Protein AF-A0A7X7VTG3-F1 (afdb_monomer_lite)

Sequence (120 aa):
MSLSLVGSWNKFGYDKLTDPDTGQVRLDDEYIIANATLEYTPTAVFKVTLGSGFSSYELAGSSATLNYYGNLRYEFRPEWFAFVGIKSAQTQTEASTWNNPTGEFQRNLHTAYAKLSVTF

pLDDT: mean 86.49, std 12.07, range [53.97, 97.44]

Structure (mmCIF, N/CA/C/O backbone):
data_AF-A0A7X7VTG3-F1
#
_entry.id   AF-A0A7X7VTG3-F1
#
loop_
_atom_site.group_PDB
_atom_site.id
_atom_site.type_symbol
_atom_site.label_atom_id
_atom_site.label_alt_id
_atom_site.label_comp_id
_atom_site.label_asym_id
_atom_site.label_entity_id
_atom_site.label_seq_id
_atom_site.pdbx_PDB_ins_code
_atom_site.Cartn_x
_atom_site.Cartn_y
_atom_site.Cartn_z
_atom_site.occupancy
_atom_site.B_iso_or_equiv
_atom_site.auth_seq_id
_atom_site.auth_comp_id
_atom_site.auth_asym_id
_atom_site.auth_atom_id
_atom_site.pdbx_PDB_model_num
ATOM 1 N N . MET A 1 1 ? 1.306 -1.237 22.586 1.00 86.88 1 MET A N 1
ATOM 2 C CA . MET A 1 1 ? 1.472 -0.385 21.393 1.00 86.88 1 MET A CA 1
ATOM 3 C C . MET A 1 1 ? 2.617 -0.935 20.563 1.00 86.88 1 MET A C 1
ATOM 5 O O . MET A 1 1 ? 3.644 -1.267 21.143 1.00 86.88 1 MET A O 1
ATOM 9 N N . SER A 1 2 ? 2.439 -1.059 19.249 1.00 95.69 2 SER A N 1
ATOM 10 C CA . SER A 1 2 ? 3.502 -1.454 18.319 1.00 95.69 2 SER A CA 1
ATOM 11 C C . SER A 1 2 ? 3.496 -0.586 17.062 1.00 95.69 2 SER A C 1
ATOM 13 O O . SER A 1 2 ? 2.447 -0.121 16.613 1.00 95.69 2 SER A O 1
ATOM 15 N N . LEU A 1 3 ? 4.688 -0.363 16.514 1.00 95.94 3 LEU A N 1
ATOM 16 C CA . LEU A 1 3 ? 4.938 0.331 15.257 1.00 95.94 3 LEU A CA 1
ATOM 17 C C . LEU A 1 3 ? 5.911 -0.529 14.448 1.00 95.94 3 LEU A C 1
ATOM 19 O O . LEU A 1 3 ? 6.920 -0.973 14.993 1.00 95.94 3 LEU A O 1
ATOM 23 N N . SER A 1 4 ? 5.612 -0.764 13.177 1.00 96.44 4 SER A N 1
ATOM 24 C CA . SER A 1 4 ? 6.469 -1.507 12.258 1.00 96.44 4 SER A CA 1
ATOM 25 C C . SER A 1 4 ? 6.563 -0.764 10.934 1.00 96.44 4 SER A C 1
ATOM 27 O O . SER A 1 4 ? 5.542 -0.379 10.370 1.00 96.44 4 SER A O 1
ATOM 29 N N . LEU A 1 5 ? 7.783 -0.556 10.447 1.00 95.19 5 LEU A N 1
ATOM 30 C CA . LEU A 1 5 ? 8.061 -0.012 9.124 1.00 95.19 5 LEU A CA 1
ATOM 31 C C . LEU A 1 5 ? 8.889 -1.047 8.371 1.00 95.19 5 LEU A C 1
ATOM 33 O O . LEU A 1 5 ? 9.985 -1.398 8.802 1.00 95.19 5 LEU A O 1
ATOM 37 N N . VAL A 1 6 ? 8.366 -1.519 7.246 1.00 95.50 6 VAL A N 1
ATOM 38 C CA . VAL A 1 6 ? 9.049 -2.469 6.371 1.00 95.50 6 VAL A CA 1
ATOM 39 C C . VAL A 1 6 ? 9.187 -1.838 4.998 1.00 95.50 6 VAL A C 1
ATOM 41 O O . VAL A 1 6 ? 8.208 -1.369 4.421 1.00 95.50 6 VAL A O 1
ATOM 44 N N . GLY A 1 7 ? 10.411 -1.823 4.484 1.00 94.12 7 GLY A N 1
ATOM 45 C CA . GLY A 1 7 ? 10.732 -1.363 3.141 1.00 94.12 7 GLY A CA 1
ATOM 46 C C . GLY A 1 7 ? 11.435 -2.459 2.352 1.00 94.12 7 GLY A C 1
ATOM 47 O O . GLY A 1 7 ? 12.150 -3.280 2.920 1.00 94.12 7 GLY A O 1
ATOM 48 N N . SER A 1 8 ? 11.241 -2.466 1.039 1.00 94.38 8 SER A N 1
ATOM 49 C CA . SER A 1 8 ? 12.010 -3.295 0.112 1.00 94.38 8 SER A CA 1
ATOM 50 C C . SER A 1 8 ? 12.315 -2.504 -1.150 1.00 94.38 8 SER A C 1
ATOM 52 O O . SER A 1 8 ? 11.500 -1.693 -1.589 1.00 94.38 8 SER A O 1
ATOM 54 N N . TRP A 1 9 ? 13.484 -2.749 -1.726 1.00 92.50 9 TRP A N 1
ATOM 55 C CA . TRP A 1 9 ? 13.896 -2.199 -3.007 1.00 92.50 9 TRP A CA 1
ATOM 56 C C . TRP A 1 9 ? 14.594 -3.303 -3.784 1.00 92.50 9 TRP A C 1
ATOM 58 O O . TRP A 1 9 ? 15.572 -3.873 -3.304 1.00 92.50 9 TRP A O 1
ATOM 68 N N . ASN A 1 10 ? 14.098 -3.592 -4.980 1.00 89.94 10 ASN A N 1
ATOM 69 C CA . ASN A 1 10 ? 14.667 -4.584 -5.877 1.00 89.94 10 ASN A CA 1
ATOM 70 C C . ASN A 1 10 ? 14.938 -3.926 -7.225 1.00 89.94 10 ASN A C 1
ATOM 72 O O . ASN A 1 10 ? 14.079 -3.223 -7.757 1.00 89.94 10 ASN A O 1
ATOM 76 N N . LYS A 1 11 ? 16.128 -4.170 -7.767 1.00 88.31 11 LYS A N 1
ATOM 77 C CA . LYS A 1 11 ? 16.521 -3.781 -9.120 1.00 88.31 11 LYS A CA 1
ATOM 78 C C . LYS A 1 11 ? 16.558 -5.041 -9.979 1.00 88.31 11 LYS A C 1
ATOM 80 O O . LYS A 1 11 ? 17.159 -6.035 -9.580 1.00 88.31 11 LYS A O 1
ATOM 85 N N . PHE A 1 12 ? 15.932 -4.975 -11.140 1.00 85.50 12 PHE A N 1
ATOM 86 C CA . PHE A 1 12 ? 15.888 -6.025 -12.146 1.00 85.50 12 PHE A CA 1
ATOM 87 C C . PHE A 1 12 ? 16.506 -5.488 -13.431 1.00 85.50 12 PHE A C 1
ATOM 89 O O . PHE A 1 12 ? 16.370 -4.307 -13.727 1.00 85.50 12 PHE A O 1
ATOM 96 N N . GLY A 1 13 ? 17.204 -6.335 -14.174 1.00 78.31 13 GLY A N 1
ATOM 97 C CA . GLY A 1 13 ? 17.851 -5.968 -15.428 1.00 78.31 13 GLY A CA 1
ATOM 98 C C . GLY A 1 13 ? 18.785 -7.077 -15.894 1.00 78.31 13 GLY A C 1
ATOM 99 O O . GLY A 1 13 ? 19.051 -8.022 -15.147 1.00 78.31 13 GLY A O 1
ATOM 100 N N . TYR A 1 14 ? 19.274 -6.955 -17.122 1.00 70.62 14 TYR A N 1
ATOM 101 C CA . TYR A 1 14 ? 20.228 -7.890 -17.711 1.00 70.62 14 TYR A CA 1
ATOM 102 C C . TYR A 1 14 ? 21.631 -7.289 -17.750 1.00 70.62 14 TYR A C 1
ATOM 104 O O . TYR A 1 14 ? 21.804 -6.070 -17.841 1.00 70.62 14 TYR A O 1
ATOM 112 N N . ASP A 1 15 ? 22.639 -8.158 -17.716 1.00 66.12 15 ASP A N 1
ATOM 113 C CA . ASP A 1 15 ? 24.012 -7.744 -17.972 1.00 66.12 15 ASP A CA 1
ATOM 114 C C . ASP A 1 15 ? 24.131 -7.190 -19.395 1.00 66.12 15 ASP A C 1
ATOM 116 O O . ASP A 1 15 ? 23.590 -7.737 -20.360 1.00 66.12 15 ASP A O 1
ATOM 120 N N . LYS A 1 16 ? 24.860 -6.082 -19.533 1.00 63.69 16 LYS A N 1
ATOM 121 C CA . LYS A 1 16 ? 25.113 -5.462 -20.834 1.00 63.69 16 LYS A CA 1
ATOM 122 C C . LYS A 1 16 ? 26.038 -6.369 -21.642 1.00 63.69 16 LYS A C 1
ATOM 124 O O . LYS A 1 16 ? 27.229 -6.453 -21.347 1.00 63.69 16 LYS A O 1
ATOM 129 N N . LEU A 1 17 ? 25.513 -7.013 -22.679 1.00 59.28 17 LEU A N 1
ATOM 130 C CA . LEU A 1 17 ? 26.326 -7.759 -23.634 1.00 59.28 17 LEU A CA 1
ATOM 131 C C . LEU A 1 17 ? 26.863 -6.796 -24.700 1.00 59.28 17 LEU A C 1
ATOM 133 O O . LEU A 1 17 ? 26.115 -6.074 -25.354 1.00 59.28 17 LEU A O 1
ATOM 137 N N . THR A 1 18 ? 28.186 -6.752 -24.842 1.00 59.50 18 THR A N 1
ATOM 138 C CA . THR A 1 18 ? 28.848 -5.998 -25.913 1.00 59.50 18 THR A CA 1
ATOM 139 C C . THR A 1 18 ? 29.137 -6.972 -27.047 1.00 59.50 18 THR A C 1
ATOM 141 O O . THR A 1 18 ? 29.962 -7.864 -26.870 1.00 59.50 18 THR A O 1
ATOM 144 N N . ASP A 1 19 ? 28.453 -6.822 -28.181 1.00 60.94 19 ASP A N 1
ATOM 145 C CA . ASP A 1 19 ? 28.770 -7.563 -29.404 1.00 60.94 19 ASP A CA 1
ATOM 146 C C . ASP A 1 19 ? 29.898 -6.826 -30.161 1.00 60.94 19 ASP A C 1
ATOM 148 O O . ASP A 1 19 ? 29.727 -5.643 -30.491 1.00 60.94 19 ASP A O 1
ATOM 152 N N . PRO A 1 20 ? 31.066 -7.459 -30.381 1.00 58.62 20 PRO A N 1
ATOM 153 C CA . PRO A 1 20 ? 32.199 -6.836 -31.058 1.00 58.62 20 PRO A CA 1
ATOM 154 C C . PRO A 1 20 ? 32.009 -6.639 -32.575 1.00 58.62 20 PRO A C 1
ATOM 156 O O . PRO A 1 20 ? 32.739 -5.822 -33.134 1.00 58.62 20 PRO A O 1
ATOM 159 N N . ASP A 1 21 ? 31.044 -7.302 -33.228 1.00 64.69 21 ASP A N 1
ATOM 160 C CA . ASP A 1 21 ? 30.881 -7.259 -34.694 1.00 64.69 21 ASP A CA 1
ATOM 161 C C . ASP A 1 21 ? 29.730 -6.350 -35.173 1.00 64.69 21 ASP A C 1
ATOM 163 O O . ASP A 1 21 ? 29.788 -5.808 -36.279 1.00 64.69 21 ASP A O 1
ATOM 167 N N . THR A 1 22 ? 28.694 -6.126 -34.355 1.00 66.56 22 THR A N 1
ATOM 168 C CA . THR A 1 22 ? 27.493 -5.352 -34.753 1.00 66.56 22 THR A CA 1
ATOM 169 C C . THR A 1 22 ? 27.295 -4.033 -34.003 1.00 66.56 22 THR A C 1
ATOM 171 O O . THR A 1 22 ? 26.371 -3.280 -34.314 1.00 66.56 22 THR A O 1
ATOM 174 N N . GLY A 1 23 ? 28.148 -3.729 -33.020 1.00 57.81 23 GLY A N 1
ATOM 175 C CA . GLY A 1 23 ? 27.902 -2.657 -32.056 1.00 57.81 23 GLY A CA 1
ATOM 176 C C . GLY A 1 23 ? 26.967 -3.109 -30.929 1.00 57.81 23 GLY A C 1
ATOM 177 O O . GLY A 1 23 ? 26.198 -4.058 -31.071 1.00 57.81 23 GLY A O 1
ATOM 178 N N . GLN A 1 24 ? 27.081 -2.444 -29.775 1.00 53.97 24 GLN A N 1
ATOM 179 C CA . GLN A 1 24 ? 26.400 -2.786 -28.520 1.00 53.97 24 GLN A CA 1
ATOM 180 C C . GLN A 1 24 ? 24.900 -3.075 -28.709 1.00 53.97 24 GLN A C 1
ATOM 182 O O . GLN A 1 24 ? 24.124 -2.158 -28.978 1.00 53.97 24 GLN A O 1
ATOM 187 N N . VAL A 1 25 ? 24.471 -4.319 -28.474 1.00 55.12 25 VAL A N 1
ATOM 188 C CA . VAL A 1 25 ? 23.047 -4.651 -28.335 1.00 55.12 25 VAL A CA 1
ATOM 189 C C . VAL A 1 25 ? 22.680 -4.505 -26.862 1.00 55.12 25 VAL A C 1
ATOM 191 O O . VAL A 1 25 ? 22.879 -5.401 -26.043 1.00 55.12 25 VAL A O 1
ATOM 194 N N . ARG A 1 26 ? 22.165 -3.329 -26.504 1.00 55.28 26 ARG A N 1
ATOM 195 C CA . ARG A 1 26 ? 21.598 -3.083 -25.178 1.00 55.28 26 ARG A CA 1
ATOM 196 C C . ARG A 1 26 ? 20.228 -3.762 -25.114 1.00 55.28 26 ARG A C 1
ATOM 198 O O . ARG A 1 26 ? 19.269 -3.254 -25.682 1.00 55.28 26 ARG A O 1
ATOM 205 N N . LEU A 1 27 ? 20.148 -4.906 -24.435 1.00 56.56 27 LEU A N 1
ATOM 206 C CA . LEU A 1 27 ? 18.878 -5.485 -23.987 1.00 56.56 27 LEU A CA 1
ATOM 207 C C . LEU A 1 27 ? 18.373 -4.610 -22.828 1.00 56.56 27 LEU A C 1
ATOM 209 O O . LEU A 1 27 ? 18.626 -4.900 -21.661 1.00 56.56 27 LEU A O 1
ATOM 213 N N . ASP A 1 28 ? 17.819 -3.445 -23.162 1.00 60.00 28 ASP A N 1
ATOM 214 C CA . ASP A 1 28 ? 17.287 -2.498 -22.184 1.00 60.00 28 ASP A CA 1
ATOM 215 C C . ASP A 1 28 ? 15.955 -3.040 -21.669 1.00 60.00 28 ASP A C 1
ATOM 217 O O . ASP A 1 28 ? 15.096 -3.374 -22.474 1.00 60.00 28 ASP A O 1
ATOM 221 N N . ASP A 1 29 ? 15.867 -3.200 -20.350 1.00 67.06 29 ASP A N 1
ATOM 222 C CA . ASP A 1 29 ? 14.658 -3.057 -19.527 1.00 67.06 29 ASP A CA 1
ATOM 223 C C . ASP A 1 29 ? 15.099 -3.199 -18.059 1.00 67.06 29 ASP A C 1
ATOM 225 O O . ASP A 1 29 ? 14.664 -4.079 -17.311 1.00 67.06 29 ASP A O 1
ATOM 229 N N . GLU A 1 30 ? 16.067 -2.370 -17.643 1.00 78.75 30 GLU A N 1
ATOM 230 C CA . GLU A 1 30 ? 16.402 -2.271 -16.223 1.00 78.75 30 GLU A CA 1
ATOM 231 C C . GLU A 1 30 ? 15.278 -1.516 -15.509 1.00 78.75 30 GLU A C 1
ATOM 233 O O . GLU A 1 30 ? 14.965 -0.381 -15.860 1.00 78.75 30 GLU A O 1
ATOM 238 N N . TYR A 1 31 ? 14.686 -2.120 -14.484 1.00 85.19 31 TYR A N 1
ATOM 239 C CA . TYR A 1 31 ? 13.632 -1.485 -13.708 1.00 85.19 31 TYR A CA 1
ATOM 240 C C . TYR A 1 31 ? 13.788 -1.735 -12.217 1.00 85.19 31 TYR A C 1
ATOM 242 O O . TYR A 1 31 ? 14.416 -2.686 -11.748 1.00 85.19 31 TYR A O 1
ATOM 250 N N . ILE A 1 32 ? 13.174 -0.852 -11.446 1.00 88.56 32 ILE A N 1
ATOM 251 C CA . ILE A 1 32 ? 13.170 -0.887 -9.995 1.00 88.56 32 ILE A CA 1
ATOM 252 C C . ILE A 1 32 ? 11.751 -1.143 -9.515 1.00 88.56 32 ILE A C 1
ATOM 254 O O . ILE A 1 32 ? 10.793 -0.595 -10.058 1.00 88.56 32 ILE A O 1
ATOM 258 N N . ILE A 1 33 ? 11.626 -1.937 -8.453 1.00 91.38 33 ILE A N 1
ATOM 259 C CA . ILE A 1 33 ? 10.422 -2.027 -7.632 1.00 91.38 33 ILE A CA 1
ATOM 260 C C . ILE A 1 33 ? 10.790 -1.645 -6.202 1.00 91.38 33 ILE A C 1
ATOM 262 O O . ILE A 1 33 ? 11.631 -2.293 -5.578 1.00 91.38 33 ILE A O 1
ATOM 266 N N . ALA A 1 34 ? 10.119 -0.631 -5.667 1.00 93.56 34 ALA A N 1
ATOM 267 C CA . ALA A 1 34 ? 10.268 -0.185 -4.291 1.00 93.56 34 ALA A CA 1
ATOM 268 C C . ALA A 1 34 ? 8.924 -0.258 -3.568 1.00 93.56 34 ALA A C 1
ATOM 270 O O . ALA A 1 34 ? 7.930 0.263 -4.060 1.00 93.56 34 ALA A O 1
ATOM 271 N N . ASN A 1 35 ? 8.879 -0.875 -2.391 1.00 94.88 35 ASN A N 1
ATOM 272 C CA . ASN A 1 35 ? 7.669 -0.941 -1.574 1.00 94.88 35 ASN A CA 1
ATOM 273 C C . ASN A 1 35 ? 7.970 -0.490 -0.153 1.00 94.88 35 ASN A C 1
ATOM 275 O O . ASN A 1 35 ? 9.019 -0.826 0.395 1.00 94.88 35 ASN A O 1
ATOM 279 N N . ALA A 1 36 ? 7.019 0.200 0.464 1.00 96.44 36 ALA A N 1
ATOM 280 C CA . ALA A 1 36 ? 7.060 0.552 1.872 1.00 96.44 36 ALA A CA 1
ATOM 281 C C . ALA A 1 36 ? 5.711 0.245 2.520 1.00 96.44 36 ALA A C 1
ATOM 283 O O . ALA A 1 36 ? 4.654 0.445 1.926 1.00 96.44 36 ALA A O 1
ATOM 284 N N . THR A 1 37 ? 5.729 -0.267 3.744 1.00 97.31 37 THR A N 1
ATOM 285 C CA . THR A 1 37 ? 4.531 -0.516 4.548 1.00 97.31 37 THR A CA 1
ATOM 286 C C . THR A 1 37 ? 4.789 -0.072 5.977 1.00 97.31 37 THR A C 1
ATOM 288 O O . THR A 1 37 ? 5.778 -0.464 6.592 1.00 97.31 37 THR A O 1
ATOM 291 N N . LEU A 1 38 ? 3.885 0.749 6.496 1.00 97.31 38 LEU A N 1
ATOM 292 C CA . LEU A 1 38 ? 3.851 1.223 7.867 1.00 97.31 38 LEU A CA 1
ATOM 293 C C . LEU A 1 38 ? 2.632 0.618 8.559 1.00 97.31 38 LEU A C 1
ATOM 295 O O . LEU A 1 38 ? 1.494 0.850 8.153 1.00 97.31 38 LEU A O 1
ATOM 299 N N . GLU A 1 39 ? 2.863 -0.122 9.632 1.00 97.38 39 GLU A N 1
ATOM 300 C CA . GLU A 1 39 ? 1.816 -0.663 10.485 1.00 97.38 39 GLU A CA 1
ATOM 301 C C . GLU A 1 39 ? 1.903 -0.052 11.877 1.00 97.38 39 GLU A C 1
ATOM 303 O O . GLU A 1 39 ? 2.945 -0.099 12.529 1.00 97.38 39 GLU A O 1
ATOM 308 N N . TYR A 1 40 ? 0.790 0.484 12.364 1.00 97.31 40 TYR A N 1
ATOM 309 C CA . TYR A 1 40 ? 0.692 1.078 13.686 1.00 97.31 40 TYR A CA 1
ATOM 310 C C . TYR A 1 40 ? -0.486 0.486 14.456 1.00 97.31 40 TYR A C 1
ATOM 312 O O . TYR A 1 40 ? -1.634 0.567 14.025 1.00 97.31 40 TYR A O 1
A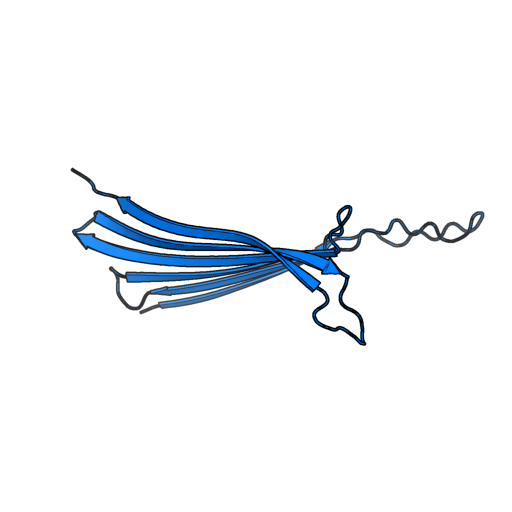TOM 320 N N . THR A 1 41 ? -0.202 -0.111 15.611 1.00 97.06 41 THR A N 1
ATOM 321 C CA . THR A 1 41 ? -1.191 -0.757 16.483 1.00 97.06 41 THR A CA 1
ATOM 322 C C . THR A 1 41 ? -1.131 -0.107 17.870 1.00 97.06 41 THR A C 1
ATOM 324 O O . THR A 1 41 ? -0.387 -0.568 18.747 1.00 97.06 41 THR A O 1
ATOM 327 N N . PRO A 1 42 ? -1.858 1.004 18.098 1.00 94.94 42 PRO A N 1
ATOM 328 C CA . PRO A 1 42 ? -1.869 1.677 19.398 1.00 94.94 42 PRO A CA 1
ATOM 329 C C . PRO A 1 42 ? -2.502 0.810 20.491 1.00 94.94 42 PRO A C 1
ATOM 331 O O . PRO A 1 42 ? -1.997 0.770 21.614 1.00 94.94 42 PRO A O 1
ATOM 334 N N . THR A 1 43 ? -3.564 0.072 20.158 1.00 95.44 43 THR A N 1
ATOM 335 C CA . THR A 1 43 ? -4.323 -0.790 21.076 1.00 95.44 43 THR A CA 1
ATOM 336 C C . THR A 1 43 ? -4.563 -2.158 20.438 1.00 95.44 43 THR A C 1
ATOM 338 O O . THR A 1 43 ? -4.443 -2.304 19.227 1.00 95.44 43 THR A O 1
ATOM 341 N N . ALA A 1 44 ? -4.924 -3.176 21.226 1.00 92.75 44 ALA A N 1
ATOM 342 C CA . ALA A 1 44 ? -5.207 -4.515 20.688 1.00 92.75 44 ALA A CA 1
ATOM 343 C C . ALA A 1 44 ? -6.369 -4.521 19.670 1.00 92.75 44 ALA A C 1
ATOM 345 O O . ALA A 1 44 ? -6.373 -5.305 18.722 1.00 92.75 44 ALA A O 1
ATOM 346 N N . VAL A 1 45 ? -7.315 -3.594 19.840 1.00 96.00 45 VAL A N 1
ATOM 347 C CA . VAL A 1 45 ? -8.528 -3.488 19.025 1.00 96.00 45 VAL A CA 1
ATOM 348 C C . VAL A 1 45 ? -8.374 -2.592 17.800 1.00 96.00 45 VAL A C 1
ATOM 350 O O . VAL A 1 45 ? -9.234 -2.620 16.930 1.00 96.00 45 VAL A O 1
ATOM 353 N N . PHE A 1 46 ? -7.313 -1.791 17.689 1.00 96.69 46 PHE A N 1
ATOM 354 C CA . PHE A 1 46 ? -7.175 -0.819 16.604 1.00 96.69 46 PHE A CA 1
ATOM 355 C C . PHE A 1 46 ? -5.824 -0.937 15.903 1.00 96.69 46 PHE A C 1
ATOM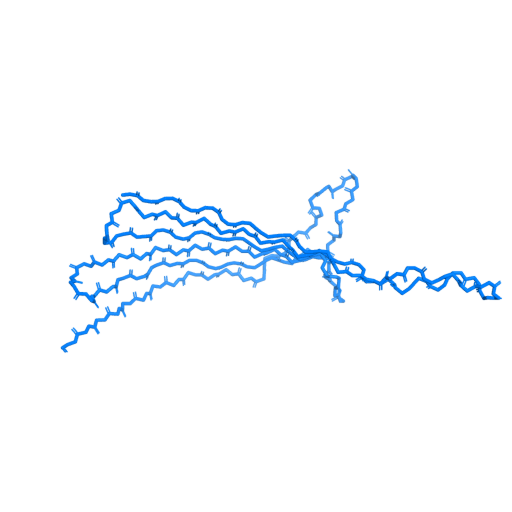 357 O O . PHE A 1 46 ? -4.777 -0.881 16.545 1.00 96.69 46 PHE A O 1
ATOM 364 N N . LYS A 1 47 ? -5.853 -1.049 14.572 1.00 97.25 47 LYS A N 1
ATOM 365 C CA . LYS A 1 47 ? -4.663 -1.104 13.717 1.00 97.25 47 LYS A CA 1
ATOM 366 C C . LYS A 1 47 ? -4.820 -0.181 12.514 1.00 97.25 47 LYS A C 1
ATOM 368 O O . LYS A 1 47 ? -5.853 -0.179 11.849 1.00 97.25 47 LYS A O 1
ATOM 373 N N . VAL A 1 48 ? -3.759 0.551 12.212 1.00 97.44 48 VAL A N 1
ATOM 374 C CA . VAL A 1 48 ? -3.585 1.351 11.002 1.00 97.44 48 VAL A CA 1
ATOM 375 C C . VAL A 1 48 ? -2.513 0.685 10.151 1.00 97.44 48 VAL A C 1
ATOM 377 O O . VAL A 1 48 ? -1.449 0.338 10.659 1.00 97.44 48 VAL A O 1
ATOM 380 N N . THR A 1 49 ? -2.774 0.534 8.860 1.00 97.44 49 THR A N 1
ATOM 381 C CA . THR A 1 49 ? -1.798 0.077 7.872 1.00 97.44 49 THR A CA 1
ATOM 382 C C . THR A 1 49 ? -1.779 1.079 6.729 1.00 97.44 49 THR A C 1
ATOM 384 O O . THR A 1 49 ? -2.815 1.344 6.126 1.00 97.44 49 THR A O 1
ATOM 387 N N . LEU A 1 50 ? -0.611 1.624 6.423 1.00 97.00 50 LEU A N 1
ATOM 388 C CA . LEU A 1 50 ? -0.355 2.442 5.244 1.00 97.00 50 LEU A CA 1
ATOM 389 C C . LEU A 1 50 ? 0.692 1.732 4.398 1.00 97.00 50 LEU A C 1
ATOM 391 O O . LEU A 1 50 ? 1.613 1.127 4.940 1.00 97.00 50 LEU A O 1
ATOM 395 N N . GLY A 1 51 ? 0.599 1.833 3.083 1.00 96.31 51 GLY A N 1
ATOM 396 C CA . GLY A 1 51 ? 1.661 1.338 2.226 1.00 96.31 51 GLY A CA 1
ATOM 397 C C . GLY A 1 51 ? 1.716 2.045 0.891 1.00 96.31 51 GLY A C 1
ATOM 398 O O . GLY A 1 51 ? 0.735 2.627 0.428 1.00 96.31 51 GLY A O 1
ATOM 399 N N . SER A 1 52 ? 2.893 1.988 0.288 1.00 95.81 52 SER A N 1
ATOM 400 C CA . SER A 1 52 ? 3.176 2.507 -1.037 1.00 95.81 52 SER A CA 1
ATOM 401 C C . SER A 1 52 ? 4.003 1.506 -1.832 1.00 95.81 52 SER A C 1
ATOM 403 O O . SER A 1 52 ? 4.750 0.700 -1.272 1.00 95.81 52 SER A O 1
ATOM 405 N N . GLY A 1 53 ? 3.845 1.552 -3.147 1.00 94.12 53 GLY A N 1
ATOM 406 C CA . GLY A 1 53 ? 4.611 0.765 -4.099 1.00 94.12 53 GLY A CA 1
ATOM 407 C C . GLY A 1 53 ? 4.955 1.624 -5.302 1.00 94.12 53 GLY A C 1
ATOM 408 O O . GLY A 1 53 ? 4.101 2.344 -5.807 1.00 94.12 53 GLY A O 1
ATOM 409 N N . PHE A 1 54 ? 6.193 1.552 -5.753 1.00 92.19 54 PHE A N 1
ATOM 410 C CA . PHE A 1 54 ? 6.707 2.234 -6.927 1.00 92.19 54 PHE A CA 1
ATOM 411 C C . PHE A 1 54 ? 7.336 1.201 -7.854 1.00 92.19 54 PHE A C 1
ATOM 413 O O . PHE A 1 54 ? 8.060 0.317 -7.395 1.00 92.19 54 PHE A O 1
ATOM 420 N N . SER A 1 55 ? 7.078 1.323 -9.151 1.00 90.62 55 SER A N 1
ATOM 421 C CA . SER A 1 55 ? 7.763 0.552 -10.178 1.00 90.62 55 SER A CA 1
ATOM 422 C C . SER A 1 55 ? 8.159 1.461 -11.330 1.00 90.62 55 SER A C 1
ATOM 424 O O . SER A 1 55 ? 7.305 2.158 -11.864 1.00 90.62 55 SER A O 1
ATOM 426 N N . SER A 1 56 ? 9.430 1.432 -11.726 1.00 88.06 56 SER A N 1
ATOM 427 C CA . SER A 1 56 ? 9.934 2.149 -12.907 1.00 88.06 56 SER A CA 1
ATOM 428 C C . SER A 1 56 ? 9.884 1.295 -14.177 1.00 88.06 56 SER A C 1
ATOM 430 O O . SER A 1 56 ? 10.679 1.499 -15.086 1.00 88.06 56 SER A O 1
ATOM 432 N N . TYR A 1 57 ? 9.056 0.250 -14.187 1.00 82.44 57 TYR A N 1
ATOM 433 C 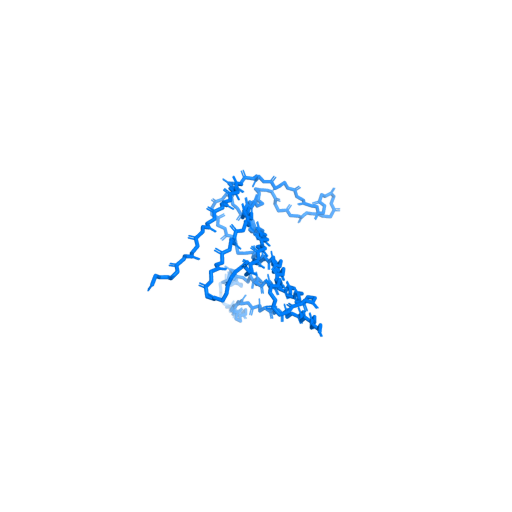CA . TYR A 1 57 ? 8.936 -0.614 -15.349 1.00 82.44 57 TYR A CA 1
ATOM 434 C C . TYR A 1 57 ? 8.192 0.130 -16.456 1.00 82.44 57 TYR A C 1
ATOM 436 O O . TYR A 1 57 ? 7.046 0.552 -16.259 1.00 82.44 57 TYR A O 1
ATOM 444 N N . GLU A 1 58 ? 8.858 0.297 -17.594 1.00 81.12 58 GLU A N 1
ATOM 445 C CA . GLU A 1 58 ? 8.298 0.996 -18.740 1.00 81.12 58 GLU A CA 1
ATOM 446 C C . GLU A 1 58 ? 7.334 0.078 -19.501 1.00 81.12 58 GLU A C 1
ATOM 448 O O . GLU A 1 58 ? 7.616 -1.079 -19.807 1.00 81.12 58 GLU A O 1
ATOM 453 N N . LEU A 1 59 ? 6.151 0.603 -19.793 1.00 76.06 59 LEU A N 1
ATOM 454 C CA . LEU A 1 59 ? 5.126 -0.019 -20.624 1.00 76.06 59 LEU A CA 1
ATOM 455 C C . LEU A 1 59 ? 4.753 0.974 -21.727 1.00 76.06 59 LEU A C 1
ATOM 457 O O . LEU A 1 59 ? 4.993 2.173 -21.599 1.00 76.06 59 LEU A O 1
ATOM 461 N N . ALA A 1 60 ? 4.128 0.508 -22.809 1.00 74.75 60 ALA A N 1
ATOM 462 C CA . ALA A 1 60 ? 3.680 1.396 -23.882 1.00 74.75 60 ALA A CA 1
ATOM 463 C C . ALA A 1 60 ? 2.763 2.514 -23.331 1.00 74.75 60 ALA A C 1
ATOM 465 O O . ALA A 1 60 ? 1.620 2.255 -22.955 1.00 74.75 60 ALA A O 1
ATOM 466 N N . GLY A 1 61 ? 3.281 3.749 -23.269 1.00 71.00 61 GLY A N 1
ATOM 467 C CA . GLY A 1 61 ? 2.583 4.923 -22.724 1.00 71.00 61 GLY A CA 1
ATOM 468 C C . GLY A 1 61 ? 2.724 5.147 -21.209 1.00 71.00 61 GLY A C 1
ATOM 469 O O . GLY A 1 61 ? 1.965 5.934 -20.650 1.00 71.00 61 GLY A O 1
ATOM 470 N N . SER A 1 62 ? 3.651 4.458 -20.538 1.00 78.94 62 SER A N 1
ATOM 471 C CA . SER A 1 62 ? 3.877 4.555 -19.092 1.00 78.94 62 SER A CA 1
ATOM 472 C C . SER A 1 62 ? 5.356 4.395 -18.753 1.00 78.94 62 SER A C 1
ATOM 474 O O . SER A 1 62 ? 5.915 3.331 -18.991 1.00 78.94 62 SER A O 1
ATOM 476 N N . SER A 1 63 ? 5.969 5.384 -18.106 1.00 82.62 63 SER A N 1
ATOM 477 C CA . SER A 1 63 ? 7.359 5.301 -17.630 1.00 82.62 63 SER A CA 1
ATOM 478 C C . SER A 1 63 ? 7.488 4.728 -16.214 1.00 82.62 63 SER A C 1
ATOM 480 O O . SER A 1 63 ? 8.542 4.230 -15.830 1.00 82.62 63 SER A O 1
ATOM 482 N N . ALA A 1 64 ? 6.431 4.816 -15.403 1.00 86.06 64 ALA A N 1
ATOM 483 C CA . ALA A 1 64 ? 6.425 4.300 -14.038 1.00 86.06 64 ALA A CA 1
ATOM 484 C C . ALA A 1 64 ? 5.001 4.110 -13.503 1.00 86.06 64 ALA A C 1
ATOM 486 O O . ALA A 1 64 ? 4.033 4.671 -14.012 1.00 86.06 64 ALA A O 1
ATOM 487 N N . THR A 1 65 ? 4.869 3.369 -12.407 1.00 89.75 65 THR A N 1
ATOM 488 C CA . THR A 1 65 ? 3.626 3.248 -11.642 1.00 89.75 65 THR A CA 1
ATOM 489 C C . THR A 1 65 ? 3.867 3.534 -10.167 1.00 89.75 65 THR A C 1
ATOM 491 O O . THR A 1 65 ? 4.879 3.138 -9.587 1.00 89.75 65 THR A O 1
ATOM 494 N N . LEU A 1 66 ? 2.917 4.231 -9.549 1.00 91.69 66 LEU A N 1
ATOM 495 C CA . LEU A 1 66 ? 2.915 4.576 -8.137 1.00 91.69 66 LEU A CA 1
ATOM 496 C C . LEU A 1 66 ? 1.576 4.178 -7.522 1.00 91.69 66 LEU A C 1
ATOM 498 O O . LEU A 1 66 ? 0.515 4.644 -7.926 1.00 91.69 66 LEU A O 1
ATOM 502 N N . ASN A 1 67 ? 1.626 3.341 -6.499 1.00 93.56 67 ASN A N 1
ATOM 503 C CA . ASN A 1 67 ? 0.471 2.841 -5.777 1.00 93.56 67 ASN A CA 1
ATOM 504 C C . ASN A 1 67 ? 0.562 3.256 -4.316 1.00 93.56 67 ASN A C 1
ATOM 506 O O . ASN A 1 67 ? 1.640 3.248 -3.725 1.00 93.56 67 ASN A O 1
ATOM 510 N N . TYR A 1 68 ? -0.576 3.573 -3.714 1.00 94.12 68 TYR A N 1
ATOM 511 C CA . TYR A 1 68 ? -0.677 3.802 -2.279 1.00 94.12 68 TYR A CA 1
ATOM 512 C C . TYR A 1 68 ? -1.993 3.267 -1.741 1.00 94.12 68 TYR A C 1
ATOM 514 O O . TYR A 1 68 ? -3.037 3.302 -2.399 1.00 94.12 68 TYR A O 1
ATOM 522 N N . TYR A 1 69 ? -1.943 2.753 -0.522 1.00 96.12 69 TYR A N 1
ATOM 523 C CA . TYR A 1 69 ? -3.109 2.248 0.172 1.00 96.12 69 TYR A CA 1
ATOM 524 C C . TYR A 1 69 ? -3.060 2.606 1.651 1.00 96.12 69 TYR A C 1
ATOM 526 O O . TYR A 1 69 ? -2.000 2.766 2.253 1.00 96.12 69 TYR A O 1
ATOM 534 N N . GLY A 1 70 ? -4.246 2.714 2.231 1.00 96.62 70 GLY A N 1
ATOM 535 C CA . GLY A 1 70 ? -4.442 2.888 3.656 1.00 96.62 70 GLY A CA 1
ATOM 536 C C . GLY A 1 70 ? -5.580 2.000 4.122 1.00 96.62 70 GLY A C 1
ATOM 537 O O . GLY A 1 70 ? -6.553 1.801 3.398 1.00 96.62 70 GLY A O 1
ATOM 538 N N . ASN A 1 71 ? -5.458 1.442 5.315 1.00 97.25 71 ASN A N 1
ATOM 539 C CA . ASN A 1 71 ? -6.480 0.620 5.934 1.00 97.25 71 ASN A CA 1
ATOM 540 C C . ASN A 1 71 ? -6.496 0.844 7.446 1.00 97.25 71 ASN A C 1
ATOM 542 O O . ASN A 1 71 ? -5.466 0.777 8.113 1.00 97.25 71 ASN A O 1
ATOM 546 N N . LEU A 1 72 ? -7.690 1.051 7.978 1.00 97.00 72 LEU A N 1
ATOM 547 C CA . LEU A 1 72 ? -8.005 1.069 9.393 1.00 97.00 72 LEU A CA 1
ATOM 548 C C . LEU A 1 72 ? -8.759 -0.215 9.715 1.00 97.00 72 LEU A C 1
ATOM 550 O O . LEU A 1 72 ? -9.729 -0.543 9.038 1.00 97.00 72 LEU A O 1
ATOM 554 N N . ARG A 1 73 ? -8.327 -0.924 10.754 1.00 97.38 73 ARG A N 1
ATOM 555 C CA . ARG A 1 73 ? -9.039 -2.054 11.353 1.00 97.38 73 ARG A CA 1
ATOM 556 C C . ARG A 1 73 ? -9.424 -1.676 12.772 1.00 97.38 73 ARG A C 1
ATOM 558 O O . ARG A 1 73 ? -8.546 -1.345 13.567 1.00 97.38 73 ARG A O 1
ATOM 565 N N . TYR A 1 74 ? -10.700 -1.811 13.102 1.00 97.31 74 TYR A N 1
ATOM 566 C CA . TYR A 1 74 ? -11.205 -1.667 14.459 1.00 97.31 74 TYR A CA 1
ATOM 567 C C . TYR A 1 74 ? -12.010 -2.898 14.873 1.00 97.31 74 TYR A C 1
ATOM 569 O O . TYR A 1 74 ? -12.899 -3.327 14.147 1.00 97.31 74 TYR A O 1
ATOM 577 N N . GLU A 1 75 ? -11.697 -3.464 16.030 1.00 97.25 75 GLU A N 1
ATOM 578 C CA . GLU A 1 75 ? -12.431 -4.549 16.668 1.00 97.25 75 GLU A CA 1
ATOM 579 C C . GLU A 1 75 ? -13.345 -3.968 17.750 1.00 97.25 75 GLU A C 1
ATOM 581 O O . GLU A 1 75 ? -12.878 -3.442 18.758 1.00 97.25 75 GLU A O 1
ATOM 586 N N . PHE A 1 76 ? -14.656 -4.018 17.530 1.00 94.69 76 PHE A N 1
ATOM 587 C CA . PHE A 1 76 ? -15.639 -3.404 18.435 1.00 94.69 76 PHE A CA 1
ATOM 588 C C . PHE A 1 76 ? -16.335 -4.420 19.349 1.00 94.69 76 PHE A C 1
ATOM 590 O O . PHE A 1 76 ? -16.986 -4.048 20.323 1.00 94.69 76 PHE A O 1
ATOM 597 N N . ARG A 1 77 ? -16.170 -5.709 19.051 1.00 93.75 77 ARG A N 1
ATOM 598 C CA . ARG A 1 77 ? -16.532 -6.862 19.881 1.00 93.75 77 ARG A CA 1
ATOM 599 C C . ARG A 1 77 ? -15.543 -7.988 19.544 1.00 93.75 77 ARG A C 1
ATOM 601 O O . ARG A 1 77 ? -15.051 -7.973 18.417 1.00 93.75 77 ARG A O 1
ATOM 608 N N . PRO A 1 78 ? -15.245 -8.935 20.457 1.00 93.44 78 PRO A N 1
ATOM 609 C CA . PRO A 1 78 ? -14.385 -10.067 20.129 1.00 93.44 78 PRO A CA 1
ATOM 610 C C . PRO A 1 78 ? -14.794 -10.719 18.806 1.00 93.44 78 PRO A C 1
ATOM 612 O O . PRO A 1 78 ? -15.961 -11.068 18.632 1.00 93.44 78 PRO A O 1
ATOM 615 N N . GLU A 1 79 ? -13.839 -10.812 17.881 1.00 93.50 79 GLU A N 1
ATOM 616 C CA . GLU A 1 79 ? -13.999 -11.368 16.527 1.00 93.50 79 GLU A CA 1
ATOM 617 C C . GLU A 1 79 ? -14.879 -10.551 15.557 1.00 93.50 79 GLU A C 1
ATOM 619 O O . GLU A 1 79 ? -15.156 -10.995 14.441 1.00 93.50 79 GLU A O 1
ATOM 624 N N . TRP A 1 80 ? -15.313 -9.345 15.937 1.00 96.75 80 TRP A N 1
ATOM 625 C CA . TRP A 1 80 ? -16.132 -8.462 15.102 1.00 96.75 80 TRP A CA 1
ATOM 626 C C . TRP A 1 80 ? -15.338 -7.223 14.706 1.00 96.75 80 TRP A C 1
ATOM 628 O O . TRP A 1 80 ? -14.950 -6.406 15.545 1.00 96.75 80 TRP A O 1
ATOM 638 N N . PHE A 1 81 ? -15.143 -7.051 13.403 1.00 97.00 81 PHE A N 1
ATOM 639 C CA . PHE A 1 81 ? -14.228 -6.064 12.853 1.00 97.00 81 PHE A CA 1
ATOM 640 C C . PHE A 1 81 ? -14.914 -5.113 11.876 1.00 97.00 81 PHE A C 1
ATOM 642 O O . PHE A 1 81 ? -15.683 -5.522 11.005 1.00 97.00 81 PHE A O 1
ATOM 649 N N . ALA A 1 82 ? -14.559 -3.838 11.974 1.00 97.06 82 ALA A N 1
ATOM 650 C CA . ALA A 1 82 ? -14.803 -2.823 10.968 1.00 97.06 82 ALA A CA 1
ATOM 651 C C . ALA A 1 82 ? -13.491 -2.484 10.257 1.00 97.06 82 ALA A C 1
ATOM 653 O O . ALA A 1 82 ? -12.456 -2.271 10.894 1.00 97.06 82 ALA A O 1
ATOM 654 N N . PHE A 1 83 ? -13.547 -2.421 8.932 1.00 97.19 83 PHE A N 1
ATOM 655 C CA . PHE A 1 83 ? -12.440 -2.031 8.074 1.00 97.19 83 PHE A CA 1
ATOM 656 C C . PHE A 1 83 ? -12.844 -0.820 7.251 1.00 97.19 83 PHE A C 1
ATOM 658 O O . PHE A 1 83 ? -13.912 -0.822 6.640 1.00 97.19 83 PHE A O 1
ATOM 665 N N . VAL A 1 84 ? -11.980 0.186 7.198 1.00 97.38 84 VAL A N 1
ATOM 666 C CA . VAL A 1 84 ? -12.133 1.338 6.306 1.00 97.38 84 VAL A CA 1
ATOM 667 C C . VAL A 1 84 ? -10.803 1.570 5.629 1.00 97.38 84 VAL A C 1
ATOM 669 O O . VAL A 1 84 ? -9.779 1.664 6.302 1.00 97.38 84 VAL A O 1
ATOM 672 N N . GLY A 1 85 ? -10.795 1.676 4.3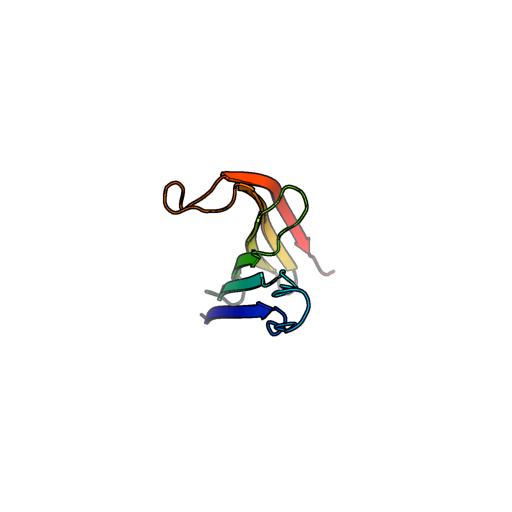08 1.00 96.31 85 GLY A N 1
ATOM 673 C CA . GLY A 1 85 ? -9.548 1.849 3.591 1.00 96.31 85 GLY A CA 1
ATOM 674 C C . GLY A 1 85 ? -9.681 2.608 2.292 1.00 96.31 85 GLY A C 1
ATOM 675 O O . GLY A 1 85 ? -10.767 2.802 1.750 1.00 96.31 85 GLY A O 1
ATOM 676 N N . ILE A 1 86 ? -8.526 3.024 1.798 1.00 95.88 86 ILE A N 1
ATOM 677 C CA . ILE A 1 86 ? -8.349 3.684 0.516 1.00 95.88 86 ILE A CA 1
ATOM 678 C C . ILE A 1 86 ? -7.308 2.924 -0.293 1.00 95.88 86 ILE A C 1
ATOM 680 O O . ILE A 1 86 ? -6.363 2.351 0.253 1.00 95.88 86 ILE A O 1
ATOM 684 N N . LYS A 1 87 ? -7.477 2.932 -1.608 1.00 94.38 87 LYS A N 1
ATOM 685 C CA . LYS A 1 87 ? -6.487 2.463 -2.569 1.00 94.38 87 LYS A CA 1
ATOM 686 C C . LYS A 1 87 ? -6.418 3.457 -3.707 1.00 94.38 87 LYS A C 1
ATOM 688 O O . LYS A 1 87 ? -7.442 3.963 -4.167 1.00 94.38 87 LYS A O 1
ATOM 693 N N . SER A 1 88 ? -5.212 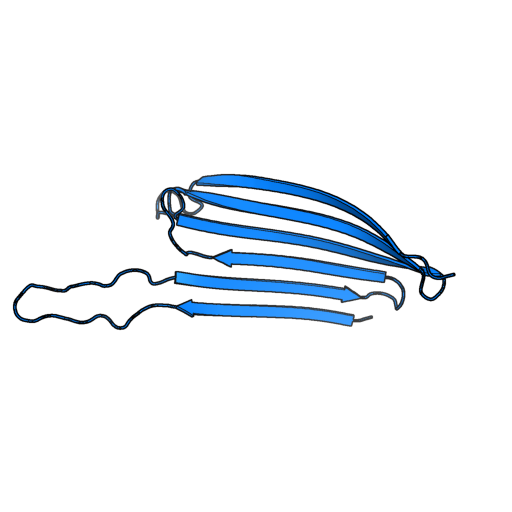3.719 -4.170 1.00 93.38 88 SER A N 1
ATOM 694 C CA . SER A 1 88 ? -4.993 4.546 -5.335 1.00 93.38 88 SER A CA 1
ATOM 695 C C . SER A 1 88 ? -3.814 4.038 -6.136 1.00 93.38 88 SER A C 1
ATOM 697 O O . SER A 1 88 ? -2.848 3.519 -5.576 1.00 93.38 88 SER A O 1
ATOM 699 N N . ALA A 1 89 ? -3.913 4.243 -7.440 1.00 91.75 89 ALA A N 1
ATOM 700 C CA . ALA A 1 89 ? -2.866 3.956 -8.397 1.00 91.75 89 ALA A CA 1
ATOM 701 C C . ALA A 1 89 ? -2.718 5.154 -9.333 1.00 91.75 89 ALA A C 1
ATOM 703 O O . ALA A 1 89 ? -3.718 5.740 -9.769 1.00 91.75 89 ALA A O 1
ATOM 704 N N . GLN A 1 90 ? -1.477 5.502 -9.631 1.00 91.12 90 GLN A N 1
ATOM 705 C CA . GLN A 1 90 ? -1.087 6.518 -10.591 1.00 91.12 90 GLN A CA 1
ATOM 706 C C . GLN A 1 90 ? -0.076 5.908 -11.558 1.00 91.12 90 GLN A C 1
ATOM 708 O O . GLN A 1 90 ? 0.781 5.121 -11.153 1.00 91.12 90 GLN A O 1
ATOM 713 N N . THR A 1 91 ? -0.174 6.285 -12.821 1.00 90.56 91 THR A N 1
ATOM 714 C CA . THR A 1 91 ? 0.815 5.958 -13.843 1.00 90.56 91 THR A CA 1
ATOM 715 C C . THR A 1 91 ? 1.516 7.231 -14.258 1.00 90.56 91 THR A C 1
ATOM 717 O O . THR A 1 91 ? 0.880 8.272 -14.390 1.00 90.56 91 THR A O 1
ATOM 720 N N . GLN A 1 92 ? 2.823 7.148 -14.441 1.00 87.62 92 GLN A N 1
ATOM 721 C CA . GLN A 1 92 ? 3.611 8.234 -14.979 1.00 87.62 92 GLN A CA 1
ATOM 722 C C . GLN A 1 92 ? 3.571 8.158 -16.507 1.00 87.62 92 GLN A C 1
ATOM 724 O O . GLN A 1 92 ? 4.016 7.164 -17.076 1.00 87.62 92 GLN A O 1
ATOM 729 N N . THR A 1 93 ? 2.994 9.166 -17.156 1.00 84.00 93 THR A N 1
ATOM 730 C CA . THR A 1 93 ? 2.861 9.254 -18.620 1.00 84.00 93 THR A CA 1
ATOM 731 C C . THR A 1 93 ? 4.101 9.869 -19.260 1.00 84.00 93 THR A C 1
ATOM 733 O O . THR A 1 93 ? 4.511 9.444 -20.337 1.00 84.00 93 THR A O 1
ATOM 736 N N . GLU A 1 94 ? 4.738 10.816 -18.568 1.00 80.81 94 GLU A N 1
ATOM 737 C CA . GLU A 1 94 ? 5.999 11.434 -18.978 1.00 80.81 94 GLU A CA 1
ATOM 738 C C . GLU A 1 94 ? 7.112 11.124 -17.978 1.00 80.81 94 GLU A C 1
ATOM 740 O O . GLU A 1 94 ? 6.986 11.418 -16.784 1.00 80.81 94 GLU A O 1
ATOM 745 N N . ALA A 1 95 ? 8.224 10.579 -18.474 1.00 78.25 95 ALA A N 1
ATOM 746 C CA . ALA A 1 95 ? 9.377 10.249 -17.650 1.00 78.25 95 ALA A CA 1
ATOM 747 C C . ALA A 1 95 ? 9.929 11.477 -16.910 1.00 78.25 95 ALA A C 1
ATOM 749 O O . ALA A 1 95 ? 9.954 12.600 -17.419 1.00 78.25 95 ALA A O 1
ATOM 750 N N . SER A 1 96 ? 10.418 11.237 -15.695 1.00 78.31 96 SER A N 1
ATOM 751 C CA . SER A 1 96 ? 11.099 12.259 -14.908 1.00 78.31 96 SER A CA 1
ATOM 752 C C . SER A 1 96 ? 12.382 12.708 -15.620 1.00 78.31 96 SER A C 1
ATOM 754 O O . SER A 1 96 ? 13.220 11.891 -16.002 1.00 78.31 96 SER A O 1
ATOM 756 N N . THR A 1 97 ? 12.542 14.017 -15.807 1.00 78.94 97 THR A N 1
ATOM 757 C CA . THR A 1 97 ? 13.735 14.628 -16.410 1.00 78.94 97 THR A CA 1
ATOM 758 C C . THR A 1 97 ? 14.337 15.649 -15.458 1.00 78.94 97 THR A C 1
ATOM 760 O O . THR A 1 97 ? 13.705 16.058 -14.487 1.00 78.94 97 THR A O 1
ATOM 763 N N . TRP A 1 98 ? 15.548 16.136 -15.745 1.00 77.31 98 TRP A N 1
ATOM 764 C CA . TRP A 1 98 ? 16.163 17.134 -14.866 1.00 77.31 98 TRP A CA 1
ATOM 765 C C . TRP A 1 98 ? 15.345 18.431 -14.753 1.00 77.31 98 TRP A C 1
ATOM 767 O O . TRP A 1 98 ? 15.312 19.061 -13.700 1.00 77.31 98 TRP A O 1
ATOM 777 N N . ASN A 1 99 ? 14.653 18.797 -15.835 1.00 83.81 99 ASN A N 1
ATOM 778 C CA . ASN A 1 99 ? 13.809 19.989 -15.901 1.00 83.81 99 ASN A CA 1
ATOM 779 C C . ASN A 1 99 ? 12.381 19.736 -15.388 1.00 83.81 99 ASN A C 1
ATOM 781 O O . ASN A 1 99 ? 11.682 20.687 -15.048 1.00 83.81 99 ASN A O 1
ATOM 785 N N . ASN A 1 100 ? 11.951 18.472 -15.322 1.00 77.81 100 ASN A N 1
ATOM 786 C CA . ASN A 1 100 ? 10.679 18.050 -14.742 1.00 77.81 100 ASN A CA 1
ATOM 787 C C . ASN A 1 100 ? 10.898 16.799 -13.866 1.00 77.81 100 ASN A C 1
ATOM 789 O O . ASN A 1 100 ? 10.638 15.679 -14.316 1.00 77.81 100 ASN A O 1
ATOM 793 N N . PRO A 1 101 ? 11.393 16.967 -12.625 1.00 74.94 101 PRO A N 1
ATOM 794 C CA . PRO A 1 101 ? 11.803 15.852 -11.770 1.00 74.94 101 PRO A CA 1
ATOM 795 C C . PRO A 1 101 ? 10.626 15.001 -11.281 1.00 74.94 101 PRO A C 1
ATOM 797 O O . PRO A 1 101 ? 10.818 13.881 -10.807 1.00 74.94 101 PRO A O 1
ATOM 800 N N . THR A 1 102 ? 9.398 15.498 -11.392 1.00 74.50 102 THR A N 1
ATOM 801 C CA . THR A 1 102 ? 8.193 14.725 -11.083 1.00 74.50 102 THR A CA 1
ATOM 802 C C . THR A 1 102 ? 7.604 14.045 -12.316 1.00 74.50 102 THR A C 1
ATOM 804 O O . THR A 1 102 ? 6.843 13.097 -12.160 1.00 74.50 102 THR A O 1
ATOM 807 N N . GLY A 1 103 ? 7.955 14.475 -13.531 1.00 80.19 103 GLY A N 1
ATOM 808 C CA . GLY A 1 103 ? 7.252 14.057 -14.745 1.00 80.19 103 GLY A CA 1
ATOM 809 C C . GLY A 1 103 ? 5.763 14.414 -14.680 1.00 80.19 103 GLY A C 1
ATOM 810 O O . GLY A 1 103 ? 5.364 15.327 -13.948 1.00 80.19 103 GLY A O 1
ATOM 811 N N . GLU A 1 104 ? 4.939 13.667 -15.409 1.00 85.69 104 GLU A N 1
ATOM 812 C CA . GLU A 1 104 ? 3.479 13.766 -15.344 1.00 85.69 104 GLU A CA 1
ATOM 813 C C . GLU A 1 104 ? 2.891 12.465 -14.793 1.00 85.69 104 GLU A C 1
ATOM 815 O O . GLU A 1 104 ? 3.117 11.392 -15.348 1.00 85.69 104 GLU A O 1
ATOM 820 N N . PHE A 1 105 ? 2.131 12.556 -13.697 1.00 83.62 105 PHE A N 1
ATOM 821 C CA . PHE A 1 105 ? 1.395 11.425 -13.135 1.00 83.62 105 PHE A CA 1
ATOM 822 C C . PHE A 1 105 ? -0.098 11.569 -13.401 1.00 83.62 105 PHE A C 1
ATOM 824 O O . PHE A 1 105 ? -0.747 12.513 -12.946 1.00 83.62 105 PHE A O 1
ATOM 831 N N . GLN A 1 106 ? -0.666 10.565 -14.058 1.00 85.50 106 GLN A N 1
ATOM 832 C CA . GLN A 1 106 ? -2.094 10.432 -14.258 1.00 85.50 106 GLN A CA 1
ATOM 833 C C . GLN A 1 106 ? -2.683 9.452 -13.240 1.00 85.50 106 GLN A C 1
ATOM 835 O O . GLN A 1 106 ? -2.194 8.341 -13.026 1.00 85.50 106 GLN A O 1
ATOM 840 N N . ARG A 1 107 ? -3.767 9.865 -12.579 1.00 84.75 107 ARG A N 1
ATOM 841 C CA . ARG A 1 107 ? -4.469 9.031 -11.600 1.00 84.75 107 ARG A CA 1
ATOM 842 C C . ARG A 1 107 ? -5.368 8.021 -12.308 1.00 84.75 107 ARG A C 1
ATOM 844 O O . ARG A 1 107 ? -6.392 8.405 -12.867 1.00 84.75 107 ARG A O 1
ATOM 851 N N . ASN A 1 108 ? -5.043 6.739 -12.178 1.00 83.44 108 ASN A N 1
ATOM 852 C CA . ASN A 1 108 ? -5.802 5.649 -12.797 1.00 83.44 108 ASN A CA 1
ATOM 853 C C . ASN A 1 108 ? -6.920 5.129 -11.901 1.00 83.44 108 ASN A C 1
ATOM 855 O O . ASN A 1 108 ? -7.993 4.769 -12.373 1.00 83.44 108 ASN A O 1
ATOM 859 N N . LEU A 1 109 ? -6.659 5.058 -10.595 1.00 83.81 109 LEU A N 1
ATOM 860 C CA . LEU A 1 109 ? -7.590 4.487 -9.633 1.00 83.81 109 LEU A CA 1
ATOM 861 C C . LEU A 1 109 ? -7.611 5.326 -8.368 1.00 83.81 109 LEU A C 1
ATOM 863 O O . LEU A 1 109 ? -6.564 5.713 -7.840 1.00 83.81 109 LEU A O 1
ATOM 867 N N . HIS A 1 110 ? -8.815 5.552 -7.857 1.00 88.50 110 HIS A N 1
ATOM 868 C CA . HIS A 1 110 ? -9.028 6.071 -6.521 1.00 88.50 110 HIS A CA 1
ATOM 869 C C . HIS A 1 110 ? -10.302 5.458 -5.948 1.00 88.50 110 HIS A C 1
ATOM 871 O O . HIS A 1 110 ? -11.401 5.714 -6.435 1.00 88.50 110 HIS A O 1
ATOM 877 N N . THR A 1 111 ? -10.151 4.607 -4.941 1.00 93.19 111 THR A N 1
ATOM 878 C CA . THR A 1 111 ? -11.266 3.870 -4.350 1.00 93.19 111 THR A CA 1
ATOM 879 C C . THR A 1 111 ? -11.181 3.954 -2.841 1.00 93.19 111 THR A C 1
ATOM 881 O O . THR A 1 111 ? -10.128 3.698 -2.260 1.00 93.19 111 THR A O 1
ATOM 884 N N . ALA A 1 112 ? -12.307 4.270 -2.211 1.00 94.56 112 ALA A N 1
ATOM 885 C CA . ALA A 1 112 ? -12.517 4.079 -0.786 1.00 94.56 112 ALA A CA 1
ATOM 886 C C . ALA A 1 112 ? -13.441 2.875 -0.576 1.00 94.56 112 ALA A C 1
ATOM 888 O O . ALA A 1 112 ? -14.319 2.611 -1.397 1.00 94.56 112 ALA A O 1
ATOM 889 N N . TYR A 1 113 ? -13.243 2.140 0.512 1.00 95.19 113 TYR A N 1
ATOM 890 C CA . TYR A 1 113 ? -14.098 1.020 0.880 1.00 95.19 113 TYR A CA 1
ATOM 891 C C . TYR A 1 113 ? -14.337 0.983 2.385 1.00 95.19 113 TYR A C 1
ATOM 893 O O . TYR A 1 113 ? -13.501 1.412 3.181 1.00 95.19 113 TYR A O 1
ATOM 901 N N . ALA A 1 114 ? -15.477 0.408 2.754 1.00 96.25 114 ALA A N 1
ATOM 902 C CA . ALA A 1 114 ? -15.805 0.032 4.117 1.00 96.25 114 ALA A CA 1
ATOM 903 C C . ALA A 1 114 ? -16.294 -1.421 4.121 1.00 96.25 114 ALA A C 1
ATOM 905 O O . ALA A 1 114 ? -17.036 -1.833 3.229 1.00 96.25 114 ALA A O 1
ATOM 906 N N . LYS A 1 115 ? -15.862 -2.209 5.105 1.00 96.50 115 LYS A N 1
ATOM 907 C CA . LYS A 1 115 ? -16.266 -3.608 5.282 1.00 96.50 115 LYS A CA 1
ATOM 908 C C . LYS A 1 115 ? -16.543 -3.880 6.755 1.00 96.50 115 LYS A C 1
ATOM 910 O O . LYS A 1 115 ? -15.754 -3.497 7.613 1.00 96.50 115 LYS A O 1
ATOM 915 N N . LEU A 1 116 ? -17.624 -4.603 7.029 1.00 94.88 116 LEU A N 1
ATOM 916 C CA . LEU A 1 116 ? -17.918 -5.174 8.340 1.00 94.88 116 LEU A CA 1
ATOM 917 C C . LEU A 1 116 ? -17.738 -6.691 8.273 1.00 94.88 116 LEU A C 1
ATOM 919 O O . LEU A 1 116 ? -18.121 -7.325 7.291 1.00 94.88 116 LEU A O 1
ATOM 923 N N . SE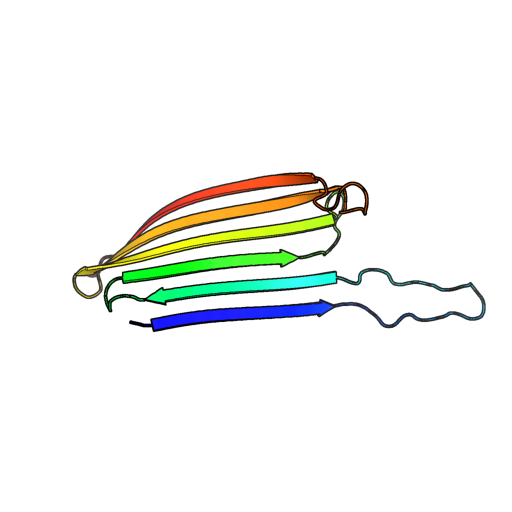R A 1 117 ? -17.122 -7.260 9.301 1.00 94.38 117 SER A N 1
ATOM 924 C CA . SER A 1 117 ? -16.939 -8.697 9.481 1.00 94.38 117 SER A CA 1
ATOM 925 C C . SER A 1 117 ? -17.467 -9.056 10.859 1.00 94.38 117 SER A C 1
ATOM 927 O O . SER A 1 117 ? -16.973 -8.522 11.847 1.00 94.38 117 SER A O 1
ATOM 929 N N . VAL A 1 118 ? -18.474 -9.921 10.920 1.00 93.06 118 VAL A N 1
ATOM 930 C CA . VAL A 1 118 ? -19.130 -10.330 12.167 1.00 93.06 118 VAL A CA 1
ATOM 931 C C . VAL A 1 118 ? -19.173 -11.851 12.245 1.00 93.06 118 VAL A C 1
ATOM 933 O O . VAL A 1 118 ? -19.334 -12.512 11.218 1.00 93.06 118 VAL A O 1
ATOM 936 N N . THR A 1 119 ? -19.039 -12.379 13.458 1.00 90.69 119 THR A N 1
ATOM 937 C CA . THR A 1 119 ? -19.116 -13.817 13.755 1.00 90.69 119 THR A CA 1
ATOM 938 C C . THR A 1 119 ? -20.326 -14.071 14.653 1.00 90.69 119 THR A C 1
ATOM 940 O O . THR A 1 119 ? -20.535 -13.325 15.612 1.00 90.69 119 THR A O 1
ATOM 943 N N . PHE A 1 120 ? -21.136 -15.082 14.330 1.00 82.00 120 PHE A N 1
ATOM 944 C CA . PHE A 1 120 ? -22.374 -15.422 15.045 1.00 82.00 120 PHE A CA 1
ATOM 945 C C . PHE A 1 120 ? -22.200 -16.651 15.929 1.00 82.00 120 PHE A C 1
ATOM 947 O O . PHE A 1 120 ? -21.537 -17.604 15.463 1.00 82.00 120 PHE A O 1
#

Foldseek 3Di:
DDKDKDKDKDWDDDDFDADPPPGTDGPDFIKMKIKMKIWDDPDPFKIKIKMKIKMCGDDVQFRIKIKIKIKIWGDPDVQKIKIKMKIWMWTARADADPVRNPHDIDTDDIDIDIDIDDDD

Radius of gyration: 20.53 Å; chains: 1; bounding box: 55×35×56 Å

Secondary structure (DSSP, 8-state):
-EEEEEEEEEEE-------TTT--------EEEEEEEEEEEEETTEEEEEEEEEE---BTTBSEEEEEEEEEEEEEETTEEEEEEEEEEEEEEE---SS-TT-EEEEEEEEEEEEEE---